Protein AF-A0A7Y4R7H1-F1 (afdb_monomer)

Foldseek 3Di:
DDDPPPPLDQDDVPPDFAWADAPQKIWTWGADPVVSDIDIDIAGNLLLLLLLVLQLVQCVPPQKDAPCSSPVPVDFRARPPPRDGGPVSNNVSSVVVCCVLVQWPADPPRMIGGPDSNCSNVSSVVSNVVGHHPPPPD

Mean predicted aligned error: 8.22 Å

Sequence (138 aa):
MAATSRSRRSPAKGEYPKFYRRGDQLVKVGWSKKEREEYVHKAPRRALDALAMTMAQRTHDRKRFSVDTVFDATHPLIDGHDGSEIPGYQAYVALAWFKQAGIVTHHARGEYSVTNGSHLADAVAASWQKLPEESVAR

pLDDT: mean 81.27, std 13.65, range [33.0, 94.06]

Nearest PDB structures (foldseek):
  1fnn-assembly2_B  TM=6.169E-01  e=1.063E-01  Pyrobaculum aerophilum
  7y83-assembly1_D  TM=6.406E-01  e=1.365E+00  Candidatus Scalindua brodae
  7y84-assembly1_C  TM=6.517E-01  e=1.949E+00  Candidatus Scalindua brodae
  4gw6-assembly1_A-2  TM=2.273E-01  e=1.015E+00  Human immunodeficiency virus type 1 (NEW YORK-5 ISOLATE)
  1bhl-assembly1_A-2  TM=2.401E-01  e=1.449E+00  Human immunodeficiency virus 1

Radius of gyration: 16.69 Å; Cα contacts (8 Å, |Δi|>4): 190; chains: 1; bounding box: 48×29×47 Å

Secondary structure (DSSP, 8-state):
--------PPPPTT--SEEEEETTEEEEEEEETTTTEEEEEEEEHH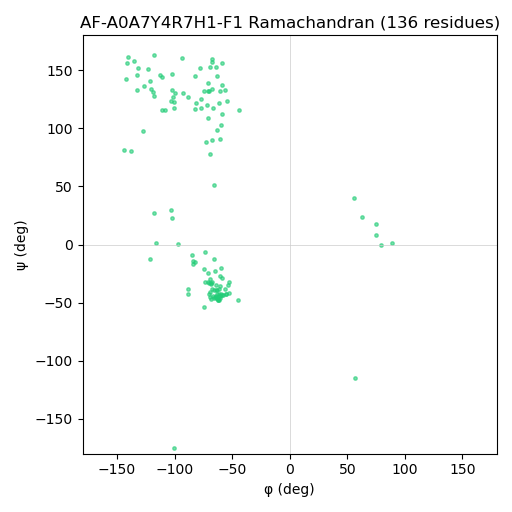HHHHHHHHHHHHHTT-S-EEHHHHS-TTSPPBPTTT-PBPPHHHHHHHHHHHHHTTSEEE-GGGEEEETTGGGHHHHHHHHHHTSPB-----

Solvent-accessible surface area (backbone atoms only — not comparable to full-atom values): 8189 Å² total; per-residue (Å²): 134,85,79,80,76,77,75,83,64,81,76,63,93,80,63,60,72,41,70,30,30,49,91,65,26,42,36,40,38,36,73,37,82,87,81,65,42,80,44,80,49,69,24,50,47,61,41,42,52,30,49,33,51,50,44,32,70,77,34,64,92,43,82,59,45,43,61,62,75,65,63,27,89,91,51,71,51,46,30,89,88,80,65,47,74,52,58,67,70,28,42,52,52,37,52,55,46,33,41,75,70,60,48,30,46,78,54,77,95,62,31,30,28,59,77,47,46,93,49,35,58,58,52,50,54,59,51,54,74,67,41,53,64,60,72,80,84,121

Structure (mmCIF, N/CA/C/O backbone):
data_AF-A0A7Y4R7H1-F1
#
_entry.id   AF-A0A7Y4R7H1-F1
#
loop_
_atom_site.grou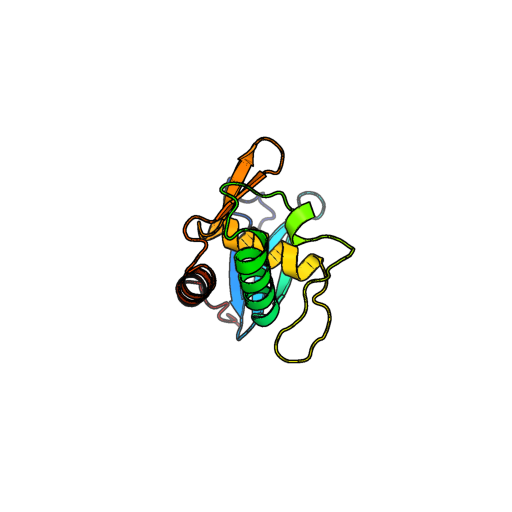p_PDB
_atom_site.id
_atom_site.type_symbol
_atom_site.label_atom_id
_atom_site.label_alt_id
_atom_site.label_comp_id
_atom_site.label_asym_id
_atom_site.label_entity_id
_atom_site.label_seq_id
_atom_site.pdbx_PDB_ins_code
_atom_site.Cartn_x
_atom_site.Cartn_y
_atom_site.Cartn_z
_atom_site.occupancy
_atom_site.B_iso_or_equiv
_atom_site.auth_seq_id
_atom_site.auth_comp_id
_atom_site.auth_asym_id
_atom_site.auth_atom_id
_atom_site.pdbx_PDB_model_num
ATOM 1 N N . MET A 1 1 ? -32.476 -6.013 28.183 1.00 37.25 1 MET A N 1
ATOM 2 C CA . MET A 1 1 ? -31.458 -6.320 27.154 1.00 37.25 1 MET A CA 1
ATOM 3 C C . MET A 1 1 ? -30.508 -5.136 27.076 1.00 37.25 1 MET A C 1
ATOM 5 O O . MET A 1 1 ? -30.949 -4.042 26.755 1.00 37.25 1 MET A O 1
ATOM 9 N N . ALA A 1 2 ? -29.263 -5.314 27.520 1.00 33.00 2 ALA A N 1
ATOM 10 C CA . ALA A 1 2 ? -28.303 -4.228 27.701 1.00 33.00 2 ALA A CA 1
ATOM 11 C C . ALA A 1 2 ? -27.717 -3.781 26.354 1.00 33.00 2 ALA A C 1
ATOM 13 O O . ALA A 1 2 ? -27.042 -4.555 25.680 1.00 33.00 2 ALA A O 1
ATOM 14 N N . ALA A 1 3 ? -27.963 -2.527 25.976 1.00 36.97 3 ALA A N 1
ATOM 15 C CA . ALA A 1 3 ? -27.266 -1.874 24.879 1.00 36.97 3 ALA A CA 1
ATOM 16 C C . ALA A 1 3 ? -25.820 -1.605 25.316 1.00 36.97 3 ALA A C 1
ATOM 18 O O . ALA A 1 3 ? -25.567 -0.770 26.183 1.00 36.97 3 ALA A O 1
ATOM 19 N N . THR A 1 4 ? -24.859 -2.332 24.749 1.00 40.62 4 THR A N 1
ATOM 20 C CA . THR A 1 4 ? -23.437 -2.076 24.989 1.00 40.62 4 THR A CA 1
ATOM 21 C C . THR A 1 4 ? -23.048 -0.792 24.258 1.00 40.62 4 THR A C 1
ATOM 23 O O . THR A 1 4 ? -22.627 -0.813 23.103 1.00 40.62 4 THR A O 1
ATOM 26 N N . SER A 1 5 ? -23.209 0.356 24.917 1.00 44.69 5 SER A N 1
ATOM 27 C CA . SER A 1 5 ? -22.654 1.619 24.442 1.00 44.69 5 SER A CA 1
ATOM 28 C C . SER A 1 5 ? -21.128 1.490 24.433 1.00 44.69 5 SER A C 1
ATOM 30 O O . SER A 1 5 ? -20.482 1.611 25.478 1.00 44.69 5 SER A O 1
ATOM 32 N N . ARG A 1 6 ? -20.534 1.202 23.267 1.00 53.84 6 ARG A N 1
ATOM 33 C CA . ARG A 1 6 ? -19.080 1.275 23.085 1.00 53.84 6 ARG A CA 1
ATOM 34 C C . ARG A 1 6 ? -18.662 2.712 23.374 1.00 53.84 6 ARG A C 1
ATOM 36 O O . ARG A 1 6 ? -18.903 3.622 22.587 1.00 53.84 6 ARG A O 1
ATOM 43 N N . SER A 1 7 ? -18.090 2.911 24.556 1.00 48.66 7 SER A N 1
ATOM 44 C CA . SER A 1 7 ? -17.461 4.152 24.989 1.00 48.66 7 SER A CA 1
ATOM 45 C C . SER A 1 7 ? -16.591 4.698 23.850 1.00 48.66 7 SER A C 1
ATOM 47 O O . SER A 1 7 ? -15.604 4.058 23.491 1.00 48.66 7 SER A O 1
ATOM 49 N N . ARG A 1 8 ? -16.940 5.877 23.308 1.00 58.72 8 ARG A N 1
ATOM 50 C CA . ARG A 1 8 ? -16.223 6.619 22.245 1.00 58.72 8 ARG A CA 1
ATOM 51 C C . ARG A 1 8 ? -14.842 7.122 22.709 1.00 58.72 8 ARG A C 1
ATOM 53 O O . ARG A 1 8 ? -14.543 8.317 22.620 1.00 58.72 8 ARG A O 1
ATOM 60 N N . ARG A 1 9 ? -14.005 6.251 23.276 1.00 63.78 9 ARG A N 1
ATOM 61 C CA . ARG A 1 9 ? -12.610 6.566 23.606 1.00 63.78 9 ARG A CA 1
ATOM 62 C C . ARG A 1 9 ? -11.824 6.677 22.308 1.00 63.78 9 ARG A C 1
ATOM 64 O O . ARG A 1 9 ? -12.028 5.890 21.390 1.00 63.78 9 ARG A O 1
ATOM 71 N N . SER A 1 10 ? -10.944 7.670 22.241 1.00 66.25 10 SER A N 1
ATOM 72 C CA . SER A 1 10 ? -9.972 7.759 21.158 1.00 66.25 10 SER A CA 1
ATOM 73 C C . SER A 1 10 ? -9.117 6.488 21.150 1.00 66.25 10 SER A C 1
ATOM 75 O O . SER A 1 10 ? -8.732 6.029 22.230 1.00 66.25 10 SER A O 1
ATOM 77 N N . PRO A 1 11 ? -8.830 5.916 19.974 1.00 69.44 11 PRO A N 1
ATOM 78 C CA . PRO A 1 11 ? -8.078 4.676 19.884 1.00 69.44 11 PRO A CA 1
ATOM 79 C C . PRO A 1 11 ? -6.627 4.853 20.322 1.00 69.44 11 PRO A C 1
ATOM 81 O O . PRO A 1 11 ? -6.096 5.971 20.338 1.00 69.44 11 PRO A O 1
ATOM 84 N N . ALA A 1 12 ? -5.982 3.743 20.679 1.00 74.06 12 ALA A N 1
ATOM 85 C CA . ALA A 1 12 ? -4.600 3.761 21.134 1.00 74.06 12 ALA A CA 1
ATOM 86 C C . ALA A 1 12 ? -3.649 4.230 20.016 1.00 74.06 12 ALA A C 1
ATOM 88 O O . ALA A 1 12 ? -3.911 4.085 18.816 1.00 74.06 12 ALA A O 1
ATOM 89 N N . LYS A 1 13 ? -2.509 4.815 20.402 1.00 72.81 13 LYS A N 1
ATOM 90 C CA . LYS A 1 13 ? -1.496 5.277 19.444 1.00 72.81 13 LYS A CA 1
ATOM 91 C C . LYS A 1 13 ? -0.973 4.080 18.637 1.00 72.81 13 LYS A C 1
ATOM 93 O O . LYS A 1 13 ? -0.441 3.142 19.216 1.00 72.81 13 LYS A O 1
ATOM 98 N N . GLY A 1 14 ? -1.107 4.142 17.311 1.00 74.81 14 GLY A N 1
ATOM 99 C CA . GLY A 1 14 ? -0.686 3.073 16.394 1.00 74.81 14 GLY A CA 1
ATOM 100 C C . GLY A 1 14 ? -1.746 2.004 16.114 1.00 74.81 14 GLY A C 1
ATOM 101 O O . GLY A 1 14 ? -1.474 1.084 15.354 1.00 74.81 14 GLY A O 1
ATOM 102 N N . GLU A 1 15 ? -2.953 2.128 16.673 1.00 81.06 15 GLU A N 1
ATOM 103 C CA . GLU A 1 15 ? -4.029 1.153 16.456 1.00 81.06 15 GLU A CA 1
ATOM 104 C C . GLU A 1 15 ? -4.618 1.204 15.032 1.00 81.06 15 GLU A C 1
ATOM 106 O O . GLU A 1 15 ? -5.151 0.211 14.543 1.00 81.06 15 GLU A O 1
ATOM 111 N N . TYR A 1 16 ? -4.510 2.351 14.355 1.00 83.50 16 TYR A N 1
ATOM 112 C CA . TYR A 1 16 ? -4.994 2.557 12.989 1.00 83.50 16 TYR A CA 1
ATOM 113 C C . TYR A 1 16 ? -3.869 3.025 12.059 1.00 83.50 16 TYR A C 1
ATOM 115 O O . TYR A 1 16 ? -2.986 3.769 12.500 1.00 83.50 16 TYR A O 1
ATOM 123 N N . PRO A 1 17 ? -3.948 2.704 10.753 1.00 88.00 17 PRO A N 1
ATOM 124 C CA . PRO A 1 17 ? -5.006 1.921 10.098 1.00 88.00 17 PRO A CA 1
ATOM 125 C C . PRO A 1 17 ? -4.883 0.404 10.331 1.00 88.00 17 PRO A C 1
ATOM 127 O O . PRO A 1 17 ? -3.786 -0.119 10.501 1.00 88.00 17 PRO A O 1
ATOM 130 N N . LYS A 1 18 ? -6.019 -0.301 10.304 1.00 90.06 18 LYS A N 1
ATOM 131 C CA . LYS A 1 18 ? -6.091 -1.770 10.325 1.00 90.06 18 LYS A CA 1
ATOM 132 C C . LYS A 1 18 ? -6.381 -2.280 8.919 1.00 90.06 18 LYS A C 1
ATOM 134 O O . LYS A 1 18 ? -7.094 -1.619 8.162 1.00 90.06 18 LYS A O 1
ATOM 139 N N . PHE A 1 19 ? -5.849 -3.448 8.579 1.00 92.38 19 PHE A N 1
ATOM 140 C CA . PHE A 1 19 ? -6.086 -4.087 7.289 1.00 92.38 19 PHE A C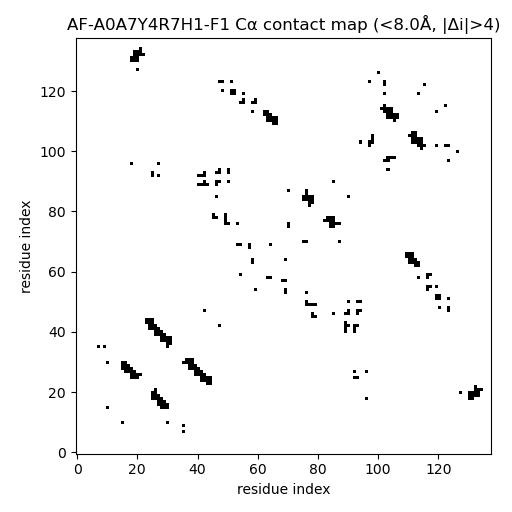A 1
ATOM 141 C C . PHE A 1 19 ? -6.579 -5.513 7.482 1.00 92.38 19 PHE A C 1
ATOM 143 O O . PHE A 1 19 ? -6.023 -6.257 8.287 1.00 92.38 19 PHE A O 1
ATOM 150 N N . TYR A 1 20 ? -7.593 -5.877 6.707 1.00 92.50 20 TYR A N 1
ATOM 151 C CA . TYR A 1 20 ? -8.208 -7.196 6.713 1.00 92.50 20 TYR A CA 1
ATOM 152 C C . TYR A 1 20 ? -8.427 -7.681 5.288 1.00 92.50 20 TYR A C 1
ATOM 154 O O . TYR A 1 20 ? -8.525 -6.885 4.348 1.00 92.50 20 TYR A O 1
ATOM 162 N N . ARG A 1 21 ? -8.546 -8.996 5.142 1.00 92.62 21 ARG A N 1
ATOM 163 C CA . ARG A 1 21 ? -9.002 -9.639 3.915 1.00 92.62 21 ARG A CA 1
ATOM 164 C C . ARG A 1 21 ? -10.473 -10.006 4.061 1.00 92.62 21 ARG A C 1
ATOM 166 O O . ARG A 1 21 ? -10.857 -10.629 5.042 1.00 92.62 21 ARG A O 1
ATOM 173 N N . ARG A 1 22 ? -11.303 -9.656 3.084 1.00 91.56 22 ARG A N 1
ATOM 174 C CA . ARG A 1 22 ? -12.705 -10.083 3.015 1.00 91.56 22 ARG A CA 1
ATOM 175 C C . ARG A 1 22 ? -12.965 -10.700 1.651 1.00 91.56 22 ARG A C 1
ATOM 177 O O . ARG A 1 22 ? -13.178 -9.978 0.678 1.00 91.56 22 ARG A O 1
ATOM 184 N N . GLY A 1 23 ? -12.914 -12.028 1.580 1.00 89.38 23 GLY A N 1
ATOM 185 C CA . GLY A 1 23 ? -12.901 -12.738 0.302 1.00 89.38 23 GLY A CA 1
ATOM 186 C C . GLY A 1 23 ? -11.726 -12.257 -0.550 1.00 89.38 23 GLY A C 1
ATOM 187 O O . GLY A 1 23 ? -10.572 -12.398 -0.141 1.00 89.38 23 GLY A O 1
ATOM 188 N N . ASP A 1 24 ? -12.043 -11.625 -1.681 1.00 90.12 24 ASP A N 1
ATOM 189 C CA . ASP A 1 24 ? -11.073 -11.075 -2.634 1.00 90.12 24 ASP A CA 1
ATOM 190 C C . ASP A 1 24 ? -10.898 -9.545 -2.528 1.00 90.12 24 ASP A C 1
ATOM 192 O O . ASP A 1 24 ? -10.508 -8.860 -3.472 1.00 90.12 24 ASP A O 1
ATOM 196 N N . GLN A 1 25 ? -11.233 -8.964 -1.372 1.00 92.38 25 GLN A N 1
ATOM 197 C CA . GLN A 1 25 ? -11.112 -7.527 -1.119 1.00 92.38 25 GLN A CA 1
ATOM 198 C C . GLN A 1 25 ? -10.193 -7.234 0.064 1.00 92.38 25 GLN A C 1
ATOM 200 O O . GLN A 1 25 ? -10.311 -7.827 1.137 1.00 92.38 25 GLN A O 1
ATOM 205 N N . LEU A 1 26 ? -9.297 -6.271 -0.130 1.00 94.06 26 LEU A N 1
ATOM 206 C CA . LEU A 1 26 ? -8.552 -5.606 0.923 1.00 94.06 26 LEU A CA 1
ATOM 207 C C . LEU A 1 26 ? -9.469 -4.590 1.598 1.00 94.06 26 LEU A C 1
ATOM 209 O O . LEU A 1 26 ? -10.003 -3.693 0.942 1.00 94.06 26 LEU A O 1
ATOM 213 N N . VAL A 1 27 ? -9.611 -4.697 2.911 1.00 93.12 27 VAL A N 1
ATOM 214 C CA . VAL A 1 27 ? -10.393 -3.775 3.730 1.00 93.12 27 VAL A CA 1
ATOM 215 C C . VAL A 1 27 ? -9.433 -2.984 4.603 1.00 93.12 27 VAL A C 1
ATOM 217 O O . VAL A 1 27 ? -8.760 -3.550 5.459 1.00 93.12 27 VAL A O 1
ATOM 220 N N . LYS A 1 28 ? -9.365 -1.670 4.394 1.00 93.44 28 LYS A N 1
ATOM 221 C CA . LYS A 1 28 ? -8.636 -0.732 5.247 1.00 93.44 28 LYS A CA 1
ATOM 222 C C . LYS A 1 28 ? -9.621 -0.039 6.172 1.00 93.44 28 LYS A C 1
ATOM 224 O O . LYS A 1 28 ? -10.468 0.719 5.703 1.00 93.44 28 LYS A O 1
ATOM 229 N N . VAL A 1 29 ? -9.460 -0.241 7.471 1.00 91.94 29 VAL A N 1
ATOM 230 C CA . VAL A 1 29 ? -10.215 0.468 8.503 1.00 91.94 29 VAL A CA 1
ATOM 231 C C . VAL A 1 29 ? -9.337 1.585 9.055 1.00 91.94 29 VAL A C 1
ATOM 233 O O . VAL A 1 29 ? -8.211 1.349 9.497 1.00 91.94 29 VAL A O 1
ATOM 236 N N . GLY A 1 30 ? -9.819 2.819 8.986 1.00 88.69 30 GLY A N 1
ATOM 237 C CA . GLY A 1 30 ? -9.175 4.000 9.550 1.00 88.69 30 GLY A CA 1
ATOM 238 C C . GLY A 1 30 ? -10.040 4.642 10.629 1.00 88.69 30 GLY A C 1
ATOM 239 O O . GLY A 1 30 ? -11.235 4.391 10.704 1.00 88.69 30 GLY A O 1
ATOM 240 N N . TRP A 1 31 ? -9.446 5.504 11.452 1.00 88.38 31 TRP A N 1
ATOM 241 C CA . TRP A 1 31 ? -10.178 6.262 12.468 1.00 88.38 31 TRP A CA 1
ATOM 242 C C . TRP A 1 31 ? -10.402 7.709 12.030 1.00 88.38 31 TRP A C 1
ATOM 244 O O . TRP A 1 31 ? -9.440 8.436 11.755 1.00 88.38 31 TRP A O 1
ATOM 254 N N . SER A 1 32 ? -11.660 8.146 11.986 1.00 84.00 32 SER A N 1
ATOM 25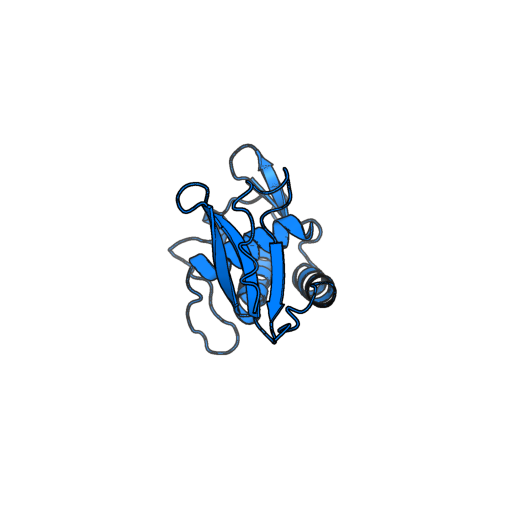5 C CA . SER A 1 32 ? -12.015 9.541 11.735 1.00 84.00 32 SER A CA 1
ATOM 256 C C . SER A 1 32 ? -11.907 10.338 13.030 1.00 84.00 32 SER A C 1
ATOM 258 O O . SER A 1 32 ? -12.649 10.111 13.980 1.00 84.00 32 SER A O 1
ATOM 260 N N . LYS A 1 33 ? -11.000 11.321 13.076 1.00 81.31 33 LYS A N 1
ATOM 261 C CA . LYS A 1 33 ? -10.891 12.227 14.234 1.00 81.31 33 LYS A CA 1
ATOM 262 C C . LYS A 1 33 ? -12.113 13.139 14.381 1.00 81.31 33 LYS A C 1
ATOM 264 O O . LYS A 1 33 ? -12.456 13.486 15.505 1.00 81.31 33 LYS A O 1
ATOM 269 N N . LYS A 1 34 ? -12.733 13.525 13.258 1.00 81.19 34 LYS A N 1
ATOM 270 C CA . LYS A 1 34 ? -13.881 14.442 13.214 1.00 81.19 34 LYS A CA 1
ATOM 271 C C . LYS A 1 34 ? -15.157 13.747 13.686 1.00 81.19 34 LYS A C 1
ATOM 273 O O . LYS A 1 34 ? -15.785 14.209 14.628 1.00 81.19 34 LYS A O 1
ATOM 278 N N . GLU A 1 35 ? -15.468 12.606 13.076 1.00 83.62 35 GLU A N 1
ATOM 279 C CA . GLU A 1 35 ? -16.689 11.845 13.376 1.00 83.62 35 GLU A CA 1
ATOM 280 C C . GLU A 1 35 ? -16.514 10.929 14.602 1.00 83.62 35 GLU A C 1
ATOM 282 O O . GLU A 1 35 ? -17.493 10.479 15.183 1.00 83.62 35 GLU A O 1
ATOM 287 N N . ARG A 1 36 ? -15.266 10.697 15.051 1.00 82.19 36 ARG A N 1
ATOM 288 C CA . ARG A 1 36 ? -14.900 9.780 16.152 1.00 82.19 36 ARG A CA 1
ATOM 289 C C . ARG A 1 36 ? -15.413 8.356 15.924 1.00 82.19 36 ARG A C 1
ATOM 291 O O . ARG A 1 36 ? -15.862 7.700 16.863 1.00 82.19 36 ARG A O 1
ATOM 298 N N . GLU A 1 37 ? -15.323 7.906 14.679 1.00 84.88 37 GLU A N 1
ATOM 299 C CA . GLU A 1 37 ? -15.806 6.606 14.218 1.00 84.88 37 GLU A CA 1
ATOM 300 C C . GLU A 1 37 ? -14.828 5.974 13.218 1.00 84.88 37 GLU A C 1
ATOM 302 O O . GLU A 1 37 ? -13.965 6.647 12.638 1.00 84.88 37 GLU A O 1
ATOM 307 N N . GLU A 1 38 ? -14.951 4.661 13.038 1.00 88.56 38 GLU A N 1
ATOM 308 C CA . GLU A 1 38 ? -14.194 3.900 12.048 1.00 88.56 38 GLU A CA 1
ATOM 309 C C . GLU A 1 38 ? -14.744 4.161 10.640 1.00 88.56 38 GLU A C 1
ATOM 311 O O . GLU A 1 38 ? -15.946 4.072 10.403 1.00 88.56 38 GLU A O 1
ATOM 316 N N . TYR A 1 39 ? -13.860 4.453 9.686 1.00 88.50 39 TYR A N 1
ATOM 317 C CA . TYR A 1 39 ? -14.196 4.528 8.267 1.00 88.50 39 TYR A CA 1
ATOM 318 C C . TYR A 1 39 ? -13.512 3.396 7.509 1.00 88.50 39 TYR A C 1
ATOM 320 O O . TYR A 1 39 ? -12.390 3.000 7.828 1.00 88.50 39 TYR A O 1
ATOM 328 N N . VAL A 1 40 ? -14.187 2.886 6.482 1.00 89.81 40 VAL A N 1
ATOM 329 C CA . VAL A 1 40 ? -13.730 1.721 5.726 1.00 89.81 40 VAL A CA 1
ATOM 330 C C . VAL A 1 40 ? -13.478 2.103 4.277 1.00 89.81 40 VAL A C 1
ATOM 332 O O . VAL A 1 40 ? -14.366 2.611 3.597 1.00 89.81 40 VAL A O 1
ATOM 335 N N . HIS A 1 41 ? -12.286 1.784 3.781 1.00 92.50 41 HIS A N 1
ATOM 336 C CA . HIS A 1 41 ? -12.006 1.742 2.352 1.00 92.50 41 HIS A CA 1
ATOM 337 C C . HIS A 1 41 ? -11.781 0.311 1.898 1.00 92.50 41 HIS A C 1
ATOM 339 O O . HIS A 1 41 ? -11.182 -0.494 2.609 1.00 92.50 41 HIS A O 1
A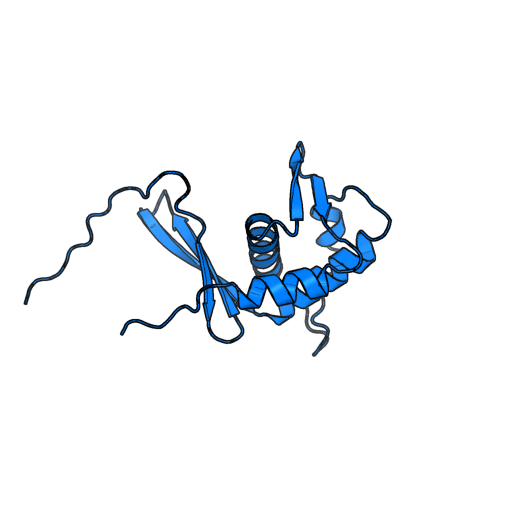TOM 345 N N . LYS A 1 42 ? -12.234 0.012 0.684 1.00 92.69 42 LYS A N 1
ATOM 346 C CA . LYS A 1 42 ? -12.088 -1.304 0.075 1.00 92.69 42 LYS A CA 1
ATOM 347 C C . LYS A 1 42 ? -11.324 -1.186 -1.231 1.00 92.69 42 LYS A C 1
ATOM 349 O O . LYS A 1 42 ? -11.552 -0.247 -1.993 1.00 92.69 42 LYS A O 1
ATOM 354 N N . ALA A 1 43 ? -10.451 -2.148 -1.483 1.00 93.06 43 ALA A N 1
ATOM 355 C CA . ALA A 1 43 ? -9.794 -2.328 -2.766 1.00 93.06 43 ALA A CA 1
ATOM 356 C C . ALA A 1 43 ? -9.887 -3.806 -3.165 1.00 93.06 43 ALA A C 1
ATOM 358 O O . ALA A 1 43 ? -9.640 -4.668 -2.324 1.00 93.06 43 ALA A O 1
ATOM 359 N N . PRO A 1 44 ? -10.271 -4.132 -4.405 1.00 92.75 44 PRO A N 1
ATOM 360 C CA . PRO A 1 44 ? -10.271 -5.513 -4.867 1.00 92.75 44 PRO A CA 1
ATOM 361 C C . PRO A 1 44 ? -8.833 -6.021 -5.010 1.00 92.75 44 PRO A C 1
ATOM 363 O O . PRO A 1 44 ? -7.924 -5.236 -5.278 1.00 92.75 44 PRO A O 1
ATOM 366 N N . ARG A 1 45 ? -8.622 -7.330 -4.875 1.00 90.94 45 ARG A N 1
ATOM 367 C CA . ARG A 1 45 ? -7.307 -7.969 -5.000 1.00 90.94 45 ARG A CA 1
ATOM 368 C C . ARG A 1 45 ? -6.604 -7.613 -6.310 1.00 90.94 45 ARG A C 1
ATOM 370 O O . ARG A 1 45 ? -5.441 -7.229 -6.284 1.00 90.94 45 ARG A O 1
ATOM 377 N N . ARG A 1 46 ? -7.348 -7.591 -7.416 1.00 90.19 46 ARG A N 1
ATOM 378 C CA . ARG A 1 46 ? -6.863 -7.139 -8.732 1.00 90.19 46 ARG A CA 1
ATOM 379 C C . ARG A 1 46 ? -6.214 -5.749 -8.723 1.00 90.19 46 ARG A C 1
ATOM 381 O O . ARG A 1 46 ? -5.250 -5.531 -9.440 1.00 90.19 46 ARG A O 1
ATOM 388 N N . ALA A 1 47 ? -6.668 -4.825 -7.868 1.00 90.00 47 ALA A N 1
ATOM 389 C CA . ALA A 1 47 ? -6.043 -3.507 -7.733 1.00 90.00 47 ALA A CA 1
ATOM 390 C C . ALA A 1 47 ? -4.657 -3.592 -7.071 1.00 90.00 47 ALA A C 1
ATOM 392 O O . ALA A 1 47 ? -3.768 -2.811 -7.403 1.00 90.00 47 ALA A O 1
ATOM 393 N N . LEU A 1 48 ? -4.461 -4.537 -6.142 1.00 91.81 48 LEU A N 1
ATOM 394 C CA . LEU A 1 48 ? -3.158 -4.797 -5.527 1.00 91.81 48 LEU A CA 1
ATOM 395 C C . LEU A 1 48 ? -2.213 -5.402 -6.564 1.00 91.81 48 LEU A C 1
ATOM 397 O O . LEU A 1 48 ? -1.075 -4.959 -6.672 1.00 91.81 48 LEU A O 1
ATOM 401 N N . ASP A 1 49 ? -2.689 -6.378 -7.335 1.00 89.94 49 ASP A N 1
ATOM 402 C CA . ASP A 1 49 ? -1.876 -7.046 -8.352 1.00 89.94 49 ASP A CA 1
ATOM 403 C C . ASP A 1 49 ? -1.505 -6.078 -9.492 1.00 89.94 49 ASP A C 1
ATOM 405 O O . ASP A 1 49 ? -0.331 -5.968 -9.840 1.00 89.94 49 ASP A O 1
ATOM 409 N N . ALA A 1 50 ? -2.456 -5.274 -9.982 1.00 89.69 50 ALA A N 1
ATOM 410 C CA . ALA A 1 50 ? -2.206 -4.222 -10.972 1.00 89.69 50 ALA A CA 1
ATOM 411 C C . ALA A 1 50 ? -1.180 -3.190 -10.478 1.00 89.69 50 ALA A C 1
ATOM 413 O O . ALA A 1 50 ? -0.261 -2.816 -11.213 1.00 89.69 50 ALA A O 1
ATOM 414 N N . LEU A 1 51 ? -1.291 -2.754 -9.217 1.00 89.94 51 LEU A N 1
ATOM 415 C CA . LEU A 1 51 ? -0.315 -1.849 -8.613 1.00 89.94 51 LEU A CA 1
ATOM 416 C C . LEU A 1 51 ? 1.062 -2.514 -8.501 1.00 89.94 51 LEU A C 1
ATOM 418 O O . LEU A 1 51 ? 2.061 -1.893 -8.851 1.00 89.94 51 LEU A O 1
ATOM 422 N N . ALA A 1 52 ? 1.127 -3.770 -8.054 1.00 89.69 52 ALA A N 1
ATOM 423 C CA . ALA A 1 52 ? 2.374 -4.518 -7.931 1.00 89.69 52 ALA A CA 1
ATOM 424 C C . ALA A 1 52 ? 3.078 -4.675 -9.286 1.00 89.69 52 ALA A C 1
ATOM 426 O O . ALA A 1 52 ? 4.270 -4.395 -9.391 1.00 89.69 52 ALA A O 1
ATOM 427 N N . MET A 1 53 ? 2.341 -5.047 -10.334 1.00 87.19 53 MET A N 1
ATOM 428 C CA . MET A 1 53 ? 2.868 -5.147 -11.697 1.00 87.19 53 MET A CA 1
ATOM 429 C C . MET A 1 53 ? 3.359 -3.793 -12.213 1.00 87.19 53 MET A C 1
ATOM 431 O O . MET A 1 53 ? 4.482 -3.691 -12.704 1.00 87.19 53 MET A O 1
ATOM 435 N N . THR A 1 54 ? 2.556 -2.739 -12.044 1.00 87.44 54 THR A N 1
ATOM 436 C CA . THR A 1 54 ? 2.911 -1.378 -12.477 1.00 87.44 54 THR A CA 1
ATOM 437 C C . THR A 1 54 ? 4.173 -0.887 -11.772 1.00 87.44 54 THR A C 1
ATOM 439 O O . THR A 1 54 ? 5.077 -0.341 -12.402 1.00 87.44 54 THR A O 1
ATOM 442 N N . MET A 1 55 ? 4.274 -1.110 -10.461 1.00 86.19 55 MET A N 1
ATOM 443 C CA . MET A 1 55 ? 5.462 -0.771 -9.686 1.00 86.19 55 MET A CA 1
ATOM 444 C C . MET A 1 55 ? 6.670 -1.590 -10.137 1.00 86.19 55 MET A C 1
ATOM 446 O O . MET A 1 55 ? 7.726 -1.006 -10.358 1.00 86.19 55 MET A O 1
ATOM 450 N N . ALA A 1 56 ? 6.536 -2.903 -10.334 1.00 84.62 56 ALA A N 1
ATOM 451 C CA . ALA A 1 56 ? 7.631 -3.740 -10.820 1.00 84.62 56 ALA A CA 1
ATOM 452 C C . ALA A 1 56 ? 8.164 -3.245 -12.177 1.00 84.62 56 ALA A C 1
ATOM 454 O O . ALA A 1 56 ? 9.372 -3.112 -12.339 1.00 84.62 56 ALA A O 1
ATOM 455 N N . GLN A 1 57 ? 7.281 -2.872 -13.109 1.00 83.19 57 GLN A N 1
ATOM 456 C CA . GLN A 1 57 ? 7.661 -2.347 -14.425 1.00 83.19 57 GLN A CA 1
ATOM 457 C C . GLN A 1 57 ? 8.311 -0.959 -14.352 1.00 83.19 57 GLN A C 1
ATOM 459 O O . GLN A 1 57 ? 9.348 -0.725 -14.966 1.00 83.19 57 GLN A O 1
ATOM 464 N N . ARG A 1 58 ? 7.724 -0.021 -13.597 1.00 81.75 58 ARG A N 1
ATOM 465 C CA . ARG A 1 58 ? 8.178 1.385 -13.567 1.00 81.75 58 ARG A CA 1
ATOM 466 C C . ARG A 1 58 ? 9.337 1.646 -12.606 1.00 81.75 58 ARG A C 1
ATOM 468 O O . ARG A 1 58 ? 9.976 2.695 -12.687 1.00 81.75 58 ARG A O 1
ATOM 475 N N . THR A 1 59 ? 9.592 0.729 -11.673 1.00 77.38 59 THR A N 1
ATOM 476 C CA . THR A 1 59 ? 10.605 0.898 -10.617 1.00 77.38 59 THR A CA 1
ATOM 477 C C . THR A 1 59 ? 11.750 -0.109 -10.696 1.00 77.38 59 THR A C 1
ATOM 479 O O . THR A 1 59 ? 12.665 -0.005 -9.886 1.00 77.38 59 THR A O 1
ATOM 482 N N . HIS A 1 60 ? 11.754 -1.010 -11.690 1.00 69.31 60 HIS A N 1
ATOM 483 C CA . HIS A 1 60 ? 12.774 -2.054 -11.875 1.00 69.31 60 HIS A CA 1
ATOM 484 C C . HIS A 1 60 ? 14.217 -1.541 -11.711 1.00 69.31 60 HIS A C 1
ATOM 486 O O . HIS A 1 60 ? 14.988 -2.104 -10.939 1.00 69.31 60 HIS A O 1
ATOM 492 N N . ASP A 1 61 ? 14.555 -0.418 -12.354 1.00 67.56 61 ASP A N 1
ATOM 493 C CA . ASP A 1 61 ? 15.911 0.156 -12.316 1.00 67.56 61 ASP A CA 1
ATOM 494 C C . ASP A 1 61 ? 16.084 1.270 -11.272 1.00 67.56 61 ASP A C 1
ATOM 496 O O . ASP A 1 61 ? 17.160 1.858 -11.129 1.00 67.56 61 ASP A O 1
ATOM 500 N N . ARG A 1 62 ? 15.026 1.602 -10.522 1.00 68.62 62 ARG A N 1
ATOM 501 C CA . ARG A 1 62 ? 15.019 2.738 -9.597 1.00 68.62 62 ARG A CA 1
ATOM 502 C C . ARG A 1 62 ? 15.036 2.268 -8.150 1.00 68.62 62 ARG A C 1
ATOM 504 O O . ARG A 1 62 ? 14.053 1.754 -7.629 1.00 68.62 62 ARG A O 1
ATOM 511 N N . LYS A 1 63 ? 16.118 2.592 -7.433 1.00 73.62 63 LYS A N 1
ATOM 512 C CA . LYS A 1 63 ? 16.189 2.408 -5.968 1.00 73.62 63 LYS A CA 1
ATOM 513 C C . LYS A 1 63 ? 15.119 3.208 -5.211 1.00 73.62 63 LYS A C 1
ATOM 515 O O . LYS A 1 63 ? 14.748 2.819 -4.105 1.00 73.62 63 LYS A O 1
ATOM 520 N N . ARG A 1 64 ? 14.656 4.332 -5.772 1.00 82.56 64 ARG A N 1
ATOM 521 C CA . ARG A 1 64 ? 13.615 5.200 -5.202 1.00 82.56 64 ARG A CA 1
ATOM 522 C C . ARG A 1 64 ? 12.696 5.743 -6.293 1.00 82.56 64 ARG A C 1
ATOM 524 O O . ARG A 1 64 ? 13.165 6.078 -7.378 1.00 82.56 64 ARG A O 1
ATOM 531 N N . PHE A 1 65 ? 11.409 5.853 -5.997 1.00 85.19 65 PHE A N 1
ATOM 532 C CA . PHE A 1 65 ? 10.382 6.386 -6.894 1.00 85.19 65 PHE A CA 1
ATOM 533 C C . PHE A 1 65 ? 9.371 7.237 -6.115 1.00 85.19 65 PHE A C 1
ATOM 535 O O . PHE A 1 65 ? 9.202 7.057 -4.912 1.00 85.19 65 PHE A O 1
ATOM 542 N N . SER A 1 66 ? 8.695 8.166 -6.788 1.00 85.12 66 SER A N 1
ATOM 543 C CA . SER A 1 66 ? 7.593 8.939 -6.202 1.00 85.12 66 SER A CA 1
ATOM 544 C C . SER A 1 66 ? 6.241 8.291 -6.503 1.00 85.12 66 SER A C 1
ATOM 546 O O . SER A 1 66 ? 6.106 7.522 -7.457 1.00 85.12 66 SER A O 1
ATOM 548 N N . VAL A 1 67 ? 5.218 8.644 -5.721 1.00 82.44 67 VAL A N 1
ATOM 549 C CA . VAL A 1 67 ? 3.814 8.275 -5.995 1.00 82.44 67 VAL A CA 1
ATOM 550 C C . VAL A 1 67 ? 3.409 8.739 -7.388 1.00 82.44 67 VAL A C 1
ATOM 552 O O . VAL A 1 67 ? 2.853 7.941 -8.128 1.00 82.44 67 VAL A O 1
ATOM 555 N N . ASP A 1 68 ? 3.782 9.952 -7.795 1.00 82.62 68 ASP A N 1
ATOM 556 C CA . ASP A 1 68 ? 3.498 10.486 -9.133 1.00 82.62 68 ASP A CA 1
ATOM 557 C C . ASP A 1 68 ? 4.085 9.636 -10.268 1.00 82.62 68 ASP A C 1
ATOM 559 O O . ASP A 1 68 ? 3.504 9.565 -11.340 1.00 82.62 68 ASP A O 1
ATOM 563 N N . THR A 1 69 ? 5.197 8.928 -10.037 1.00 80.12 69 THR A N 1
ATOM 564 C CA . THR A 1 69 ? 5.755 8.005 -11.047 1.00 80.12 69 THR A CA 1
ATOM 565 C C . THR A 1 69 ? 4.843 6.786 -11.263 1.00 80.12 69 THR A C 1
ATOM 567 O O . THR A 1 69 ? 4.757 6.229 -12.360 1.00 80.12 69 THR A O 1
ATOM 570 N N . VAL A 1 70 ? 4.163 6.344 -10.202 1.00 79.31 70 VAL A N 1
ATOM 571 C CA . VAL A 1 70 ? 3.281 5.166 -10.216 1.00 79.31 70 VAL A CA 1
ATOM 572 C C . VAL A 1 70 ? 1.852 5.542 -10.614 1.00 79.31 70 VAL A C 1
ATOM 574 O O . VAL A 1 70 ? 1.220 4.805 -11.362 1.00 79.31 70 VAL A O 1
ATOM 577 N N . PHE A 1 71 ? 1.371 6.698 -10.156 1.00 80.12 71 PHE A N 1
ATOM 578 C CA . PHE A 1 71 ? 0.029 7.244 -10.388 1.00 80.12 71 PHE A CA 1
ATOM 579 C C . PHE A 1 71 ? 0.012 8.351 -11.439 1.00 80.12 71 PHE A C 1
ATOM 581 O O . PHE A 1 71 ? -0.798 9.272 -11.359 1.00 80.12 71 PHE A O 1
ATOM 588 N N . ASP A 1 72 ? 0.928 8.277 -12.398 1.00 78.62 72 ASP A N 1
ATOM 589 C CA . ASP A 1 72 ? 0.990 9.225 -13.501 1.00 78.62 72 ASP A CA 1
ATOM 590 C C . ASP A 1 72 ? -0.367 9.275 -14.221 1.00 78.62 72 ASP A C 1
ATOM 592 O O . ASP A 1 72 ? -0.865 8.251 -14.693 1.00 78.62 72 ASP A O 1
ATOM 596 N N . ALA A 1 73 ? -0.956 10.471 -14.312 1.00 65.12 73 ALA A N 1
ATOM 597 C CA . ALA A 1 73 ? -2.246 10.703 -14.959 1.00 65.12 73 ALA A CA 1
ATOM 598 C C . ALA A 1 73 ? -2.256 10.296 -16.444 1.00 65.12 73 ALA A C 1
ATOM 600 O O . ALA A 1 73 ? -3.319 10.061 -17.011 1.00 65.12 73 ALA A O 1
ATOM 601 N N . THR A 1 74 ? -1.084 10.198 -17.076 1.00 69.12 74 THR A N 1
ATOM 602 C CA . THR A 1 74 ? -0.941 9.744 -18.467 1.00 69.12 74 THR A CA 1
ATOM 603 C C . THR A 1 74 ? -0.946 8.223 -18.614 1.00 69.12 74 THR A C 1
ATOM 605 O O . THR A 1 74 ? -1.133 7.719 -19.719 1.00 69.12 74 THR A O 1
ATOM 608 N N . HIS A 1 75 ? -0.765 7.482 -17.519 1.00 72.75 75 HIS A N 1
ATOM 609 C CA . HIS A 1 75 ? -0.708 6.025 -17.523 1.0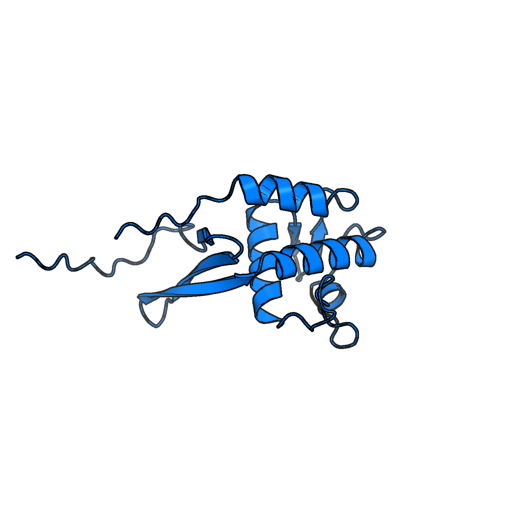0 72.75 75 HIS A CA 1
ATOM 610 C C . HIS A 1 75 ? -1.508 5.463 -16.336 1.00 72.75 75 HIS A C 1
ATOM 612 O O . HIS A 1 75 ? -0.903 5.106 -15.311 1.00 72.75 75 HIS A O 1
ATOM 618 N N . PRO A 1 76 ? -2.846 5.374 -16.462 1.00 80.50 76 PRO A N 1
ATOM 619 C CA . PRO A 1 76 ? -3.709 4.857 -15.407 1.00 80.50 76 PRO A CA 1
ATOM 620 C C . PRO A 1 76 ? -3.341 3.421 -15.023 1.00 80.50 76 PRO A C 1
ATOM 622 O O . PRO A 1 76 ? -2.756 2.669 -15.808 1.00 80.50 76 PRO A O 1
ATOM 625 N N . LEU A 1 77 ? -3.690 3.024 -13.797 1.00 83.69 77 LEU A N 1
ATOM 626 C CA . LEU A 1 77 ? -3.571 1.625 -13.401 1.00 83.69 77 LEU A CA 1
ATOM 627 C C . LEU A 1 77 ? -4.646 0.823 -14.120 1.00 83.69 77 LEU A C 1
ATOM 629 O O . LEU A 1 77 ? -5.833 1.064 -13.921 1.00 83.69 77 LEU A O 1
ATOM 633 N N . ILE A 1 78 ? -4.218 -0.148 -14.912 1.00 85.19 78 ILE A N 1
ATOM 634 C CA . ILE A 1 78 ? -5.113 -1.011 -15.672 1.00 85.19 78 ILE A CA 1
ATOM 635 C C . ILE A 1 78 ? -5.234 -2.365 -14.978 1.00 85.19 78 ILE A C 1
ATOM 637 O O . ILE A 1 78 ? -4.237 -2.966 -14.574 1.00 85.19 78 ILE A O 1
ATOM 641 N N . ASP A 1 79 ? -6.467 -2.841 -14.837 1.00 82.75 79 ASP A N 1
ATOM 642 C CA . ASP A 1 79 ? -6.765 -4.208 -14.437 1.00 82.75 79 ASP A CA 1
ATOM 643 C C . ASP A 1 79 ? -6.305 -5.166 -15.544 1.00 82.75 79 ASP A C 1
ATOM 645 O O . ASP A 1 79 ? -6.812 -5.124 -16.664 1.00 82.75 79 ASP A O 1
ATOM 649 N N . GLY A 1 80 ? -5.356 -6.049 -15.234 1.00 73.50 80 GLY A N 1
ATOM 650 C CA . GLY A 1 80 ? -4.820 -7.012 -16.198 1.00 73.50 80 GLY A CA 1
ATOM 651 C C . GLY A 1 80 ? -5.826 -8.067 -16.676 1.00 73.50 80 GLY A C 1
ATOM 652 O O . GLY A 1 80 ? -5.530 -8.767 -17.639 1.00 73.50 80 GLY A O 1
ATOM 653 N N . HIS A 1 81 ? -6.989 -8.202 -16.027 1.00 75.31 81 HIS A N 1
ATOM 654 C CA . HIS A 1 81 ? -8.001 -9.191 -16.405 1.00 75.31 81 HIS A CA 1
ATOM 655 C C . HIS A 1 81 ? -8.988 -8.679 -17.465 1.00 75.31 81 HIS A C 1
ATOM 657 O O . HIS A 1 81 ? -9.353 -9.412 -18.377 1.00 75.31 81 HIS A O 1
ATOM 663 N N . ASP A 1 82 ? -9.454 -7.439 -17.322 1.00 81.31 82 ASP A N 1
ATOM 664 C CA . ASP A 1 82 ? -10.533 -6.865 -18.145 1.00 81.31 82 ASP A CA 1
ATOM 665 C C . ASP A 1 82 ? -10.096 -5.603 -18.910 1.00 81.31 82 ASP A C 1
ATOM 667 O O . ASP A 1 82 ? -10.779 -5.155 -19.823 1.00 81.31 82 ASP A O 1
ATOM 671 N N . GLY A 1 83 ? -8.937 -5.026 -18.580 1.00 80.81 83 GLY A N 1
ATOM 672 C CA . GLY A 1 83 ? -8.466 -3.777 -19.182 1.00 80.81 83 GLY A CA 1
ATOM 673 C C . GLY A 1 83 ? -9.125 -2.521 -18.602 1.00 80.81 83 GLY A C 1
ATOM 674 O O . GLY A 1 83 ? -8.781 -1.412 -19.006 1.00 80.81 83 GLY A O 1
ATOM 675 N N . SER A 1 84 ? -10.038 -2.671 -17.639 1.00 85.06 84 SER A N 1
ATOM 676 C CA . SER A 1 84 ? -10.648 -1.555 -16.914 1.00 85.06 84 SER A CA 1
ATOM 677 C C . SER A 1 84 ? -9.631 -0.749 -16.104 1.00 85.06 84 SER A C 1
ATOM 679 O O . SER A 1 84 ? -8.720 -1.296 -15.484 1.00 85.06 84 SER A O 1
ATOM 681 N N . GLU A 1 85 ? -9.843 0.562 -16.027 1.00 87.25 85 GLU A N 1
ATOM 682 C CA . GLU A 1 85 ? -9.078 1.440 -15.144 1.00 87.25 85 GLU A CA 1
ATOM 683 C C . GLU A 1 85 ? -9.428 1.191 -13.665 1.00 87.25 85 GLU A C 1
ATOM 685 O O . GLU A 1 85 ? -10.595 1.154 -13.265 1.00 87.25 85 GLU A O 1
ATOM 690 N N . ILE A 1 86 ? -8.398 1.051 -12.830 1.00 86.56 86 ILE A N 1
ATOM 691 C CA . ILE A 1 86 ? -8.518 0.953 -11.379 1.00 86.56 86 ILE A CA 1
ATOM 692 C C . ILE A 1 86 ? -8.670 2.364 -10.794 1.00 86.56 86 ILE A C 1
ATOM 694 O O . ILE A 1 86 ? -7.755 3.181 -10.917 1.00 86.56 86 ILE A O 1
ATOM 698 N N . PRO A 1 87 ? -9.761 2.653 -10.061 1.00 89.12 87 PRO A N 1
ATOM 699 C CA . PRO A 1 87 ? -9.931 3.938 -9.399 1.00 89.12 87 PRO A CA 1
ATOM 700 C C . PRO A 1 87 ? -8.764 4.265 -8.460 1.00 89.12 87 PRO A C 1
ATOM 702 O O . PRO A 1 87 ? -8.408 3.460 -7.593 1.00 89.12 87 PRO A O 1
ATOM 705 N N . GLY A 1 88 ? -8.228 5.487 -8.548 1.00 85.25 88 GLY A N 1
ATOM 706 C CA . GLY A 1 88 ? -7.039 5.895 -7.787 1.00 85.25 88 GLY A CA 1
ATOM 707 C C . GLY A 1 88 ? -7.147 5.668 -6.274 1.00 85.25 88 GLY A C 1
ATOM 708 O O . GLY A 1 88 ? -6.182 5.250 -5.634 1.00 85.25 88 GLY A O 1
ATOM 709 N N . TYR A 1 89 ? -8.337 5.834 -5.683 1.00 87.62 89 TYR A N 1
ATOM 710 C CA . TYR A 1 89 ? -8.536 5.568 -4.253 1.00 87.62 89 TYR A CA 1
ATOM 711 C C . TYR A 1 89 ? -8.241 4.106 -3.871 1.00 87.62 89 TYR A C 1
ATOM 713 O O . TYR A 1 89 ? -7.704 3.860 -2.791 1.00 87.62 89 TYR A O 1
ATOM 721 N N . GLN A 1 90 ? -8.558 3.133 -4.737 1.00 91.06 90 GLN A N 1
ATOM 722 C CA . GLN A 1 90 ? -8.292 1.711 -4.482 1.00 91.06 90 GLN A CA 1
ATOM 723 C C . GLN A 1 90 ? -6.793 1.444 -4.485 1.00 91.06 90 GLN A C 1
ATOM 725 O O . GLN A 1 90 ? -6.278 0.701 -3.649 1.00 91.06 90 GLN A O 1
ATOM 730 N N . ALA A 1 91 ? -6.077 2.112 -5.378 1.00 89.19 91 ALA A N 1
ATOM 731 C CA . ALA A 1 91 ? -4.645 1.963 -5.469 1.00 89.19 91 ALA A CA 1
ATOM 732 C C . ALA A 1 91 ? -3.905 2.657 -4.308 1.00 89.19 91 ALA A C 1
ATOM 734 O O . ALA A 1 91 ? -2.933 2.109 -3.790 1.00 89.19 91 ALA A O 1
ATOM 735 N N . TYR A 1 92 ? -4.419 3.773 -3.777 1.00 89.94 92 TYR A N 1
ATOM 736 C CA . TYR A 1 92 ? -3.922 4.335 -2.511 1.00 89.94 92 TYR A CA 1
ATOM 737 C C . TYR A 1 92 ? -4.164 3.412 -1.309 1.00 89.94 92 TYR A C 1
ATOM 739 O O . TYR A 1 92 ? -3.339 3.361 -0.391 1.00 89.94 92 TYR A O 1
ATOM 747 N N . VAL A 1 93 ? -5.278 2.673 -1.284 1.00 92.38 93 VAL A N 1
ATOM 748 C CA . VAL A 1 93 ? -5.538 1.656 -0.251 1.00 92.38 93 VAL A CA 1
ATOM 749 C C . VAL A 1 93 ? -4.515 0.524 -0.347 1.00 92.38 93 VAL A C 1
ATOM 751 O O . VAL A 1 93 ? -3.936 0.156 0.678 1.00 92.38 93 VAL A O 1
ATOM 754 N N . ALA A 1 94 ? -4.243 0.036 -1.559 1.0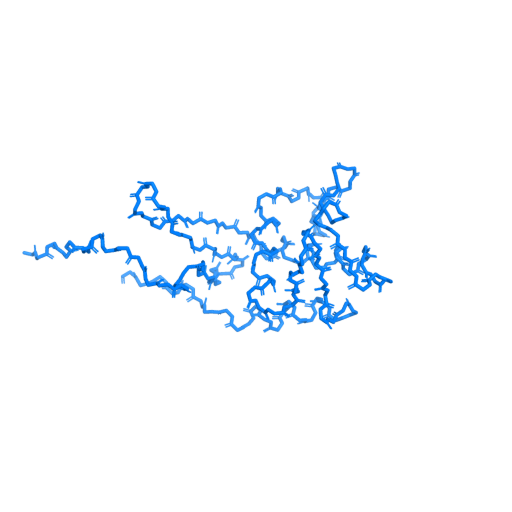0 92.50 94 ALA A N 1
ATOM 755 C CA . ALA A 1 94 ? -3.222 -0.976 -1.814 1.00 92.50 94 ALA A CA 1
ATOM 756 C C . ALA A 1 94 ? -1.817 -0.491 -1.415 1.00 92.50 94 ALA A C 1
ATOM 758 O O . ALA A 1 94 ? -1.135 -1.170 -0.650 1.00 92.50 94 ALA A O 1
ATOM 759 N N . LEU A 1 95 ? -1.416 0.722 -1.817 1.00 91.31 95 LEU A N 1
ATOM 760 C CA . LEU A 1 95 ? -0.126 1.314 -1.442 1.00 91.31 95 LEU A CA 1
ATOM 761 C C . LEU A 1 95 ? 0.024 1.450 0.080 1.00 91.31 95 LEU A C 1
ATOM 763 O O . LEU A 1 95 ? 1.080 1.151 0.642 1.00 91.31 95 LEU A O 1
ATOM 767 N N . ALA A 1 96 ? -1.033 1.893 0.768 1.00 91.81 96 ALA A N 1
ATOM 768 C CA . ALA A 1 96 ? -1.019 2.008 2.222 1.00 91.81 96 ALA A CA 1
ATOM 769 C C . ALA A 1 96 ? -0.808 0.644 2.897 1.00 91.81 96 ALA A C 1
ATOM 771 O O . ALA A 1 96 ? -0.083 0.564 3.890 1.00 91.81 96 ALA A O 1
ATOM 772 N N . TRP A 1 97 ? -1.400 -0.419 2.348 1.00 93.94 97 TRP A N 1
ATOM 773 C CA . TRP A 1 97 ? -1.178 -1.774 2.836 1.00 93.94 97 TRP A CA 1
ATOM 774 C C . TRP A 1 97 ? 0.229 -2.284 2.519 1.00 93.94 97 TRP A C 1
ATOM 776 O O . TRP A 1 97 ? 0.876 -2.815 3.415 1.00 93.94 97 TRP A O 1
ATOM 786 N N . PHE A 1 98 ? 0.754 -2.054 1.311 1.00 92.44 98 PHE A N 1
ATOM 787 C CA . PHE A 1 98 ? 2.128 -2.436 0.948 1.00 92.44 98 PHE A CA 1
ATOM 788 C C . PHE A 1 98 ? 3.156 -1.828 1.901 1.00 92.44 98 PHE A C 1
ATOM 790 O O . PHE A 1 98 ? 4.120 -2.491 2.288 1.00 92.44 98 PHE A O 1
ATOM 797 N N . LYS A 1 99 ? 2.918 -0.584 2.329 1.00 91.12 99 LYS A N 1
ATOM 798 C CA . LYS A 1 99 ? 3.725 0.075 3.354 1.00 91.12 99 LYS A CA 1
ATOM 799 C C . LYS A 1 99 ? 3.657 -0.647 4.700 1.00 91.12 99 LYS A C 1
ATOM 801 O O . LYS A 1 99 ? 4.689 -0.874 5.320 1.00 91.12 99 LYS A O 1
ATOM 806 N N . GLN A 1 100 ? 2.461 -1.006 5.164 1.00 90.00 100 GLN A N 1
ATOM 807 C CA . GLN A 1 100 ? 2.299 -1.715 6.438 1.00 90.00 100 GLN A CA 1
ATOM 808 C C . GLN A 1 100 ? 2.847 -3.148 6.394 1.00 90.00 100 GLN A C 1
ATOM 810 O O . GLN A 1 100 ? 3.390 -3.621 7.386 1.00 90.00 100 GLN A O 1
ATOM 815 N N . ALA A 1 101 ? 2.744 -3.818 5.248 1.00 90.06 101 ALA A N 1
ATOM 816 C CA . ALA A 1 101 ? 3.300 -5.146 5.019 1.00 90.06 101 ALA A CA 1
ATOM 817 C C . ALA A 1 101 ? 4.837 -5.147 4.870 1.00 90.06 101 ALA A C 1
ATOM 819 O O . ALA A 1 101 ? 5.433 -6.216 4.774 1.00 90.06 101 ALA A O 1
ATOM 820 N N . GLY A 1 102 ? 5.489 -3.976 4.832 1.00 88.81 102 GLY A N 1
ATOM 821 C CA . GLY A 1 102 ? 6.944 -3.850 4.655 1.00 88.81 102 GLY A CA 1
ATOM 822 C C . GLY A 1 102 ? 7.435 -4.110 3.225 1.00 88.81 102 GLY A C 1
ATOM 823 O O . GLY A 1 102 ? 8.639 -4.163 2.975 1.00 88.81 102 GLY A O 1
ATOM 824 N N . ILE A 1 103 ? 6.509 -4.250 2.275 1.00 90.69 103 ILE A N 1
ATOM 825 C CA . ILE A 1 103 ? 6.798 -4.441 0.848 1.00 90.69 103 ILE A CA 1
ATOM 826 C C . ILE A 1 103 ? 7.381 -3.153 0.258 1.00 90.69 103 ILE A C 1
ATOM 828 O O . ILE A 1 103 ? 8.328 -3.177 -0.531 1.00 90.69 103 ILE A O 1
ATOM 832 N N . VAL A 1 104 ? 6.808 -2.021 0.672 1.00 90.38 104 VAL A N 1
ATOM 833 C CA . VAL A 1 104 ? 7.219 -0.684 0.256 1.00 90.38 104 VAL A CA 1
ATOM 834 C C . VAL A 1 104 ? 7.671 0.100 1.478 1.00 90.38 104 VAL A C 1
ATOM 836 O O . VAL A 1 104 ? 6.960 0.195 2.474 1.00 90.38 104 VAL A O 1
ATOM 839 N N . THR A 1 105 ? 8.835 0.727 1.384 1.00 89.38 105 THR A N 1
ATOM 840 C CA . THR A 1 105 ? 9.330 1.643 2.412 1.00 89.38 105 THR A CA 1
ATOM 841 C C . THR A 1 105 ? 9.108 3.078 1.958 1.00 89.38 105 THR A C 1
ATOM 843 O O . THR A 1 105 ? 9.510 3.449 0.860 1.00 89.38 105 THR A O 1
ATOM 846 N N . HIS A 1 106 ? 8.462 3.885 2.799 1.00 89.00 106 HIS A N 1
ATOM 847 C CA . HIS A 1 106 ? 8.323 5.324 2.577 1.00 89.00 106 HIS A CA 1
ATOM 848 C C . HIS A 1 106 ? 9.515 6.067 3.188 1.00 89.00 106 HIS A C 1
ATOM 850 O O . HIS A 1 106 ? 9.789 5.916 4.380 1.00 89.00 106 HIS A O 1
ATOM 856 N N . HIS A 1 107 ? 10.173 6.892 2.383 1.00 86.00 107 HIS A N 1
ATOM 857 C CA . HIS A 1 107 ? 11.289 7.762 2.752 1.00 86.00 107 HIS A CA 1
ATOM 858 C C . HIS A 1 107 ? 10.811 9.208 2.957 1.00 86.00 107 HIS A C 1
ATOM 860 O O . HIS A 1 107 ? 9.619 9.509 2.938 1.00 86.00 107 HIS A O 1
ATOM 866 N N . ALA A 1 108 ? 11.740 10.135 3.195 1.00 78.88 108 ALA A N 1
ATOM 867 C CA . ALA A 1 108 ? 11.417 11.559 3.244 1.00 78.88 108 ALA A CA 1
ATOM 868 C C . ALA A 1 108 ? 10.991 12.091 1.856 1.00 78.88 108 ALA A C 1
ATOM 870 O O . ALA A 1 108 ? 11.363 11.531 0.831 1.00 78.88 108 ALA A O 1
ATOM 871 N N . ARG A 1 109 ? 10.238 13.203 1.828 1.00 76.75 109 ARG A N 1
ATOM 872 C CA . 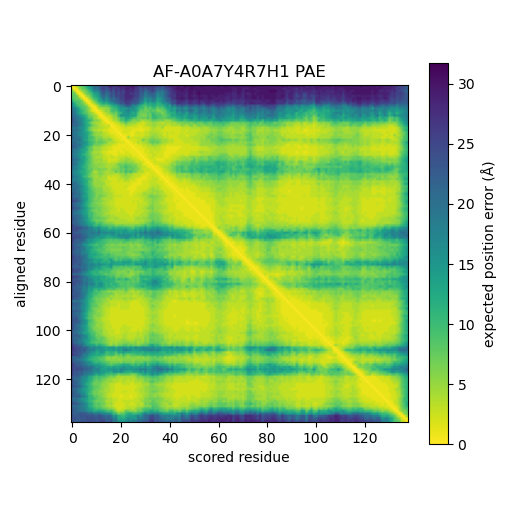ARG A 1 109 ? 9.810 13.922 0.603 1.00 76.75 109 ARG A CA 1
ATOM 873 C C . ARG A 1 109 ? 8.896 13.143 -0.364 1.00 76.75 109 ARG A C 1
ATOM 875 O O . ARG A 1 109 ? 8.835 13.488 -1.536 1.00 76.75 109 ARG A O 1
ATOM 882 N N . GLY A 1 110 ? 8.159 12.136 0.111 1.00 78.00 110 GLY A N 1
ATOM 883 C CA . GLY A 1 110 ? 7.236 11.373 -0.745 1.00 78.00 110 GLY A CA 1
ATOM 884 C C . GLY A 1 110 ? 7.943 10.392 -1.683 1.00 78.00 110 GLY A C 1
ATOM 885 O O . GLY A 1 110 ? 7.353 9.936 -2.661 1.00 78.00 110 GLY A O 1
ATOM 886 N N . GLU A 1 111 ? 9.203 10.069 -1.387 1.00 85.25 111 GLU A N 1
ATOM 887 C CA . GLU A 1 111 ? 9.934 8.992 -2.042 1.00 85.25 111 GLU A CA 1
ATOM 888 C C . GLU A 1 111 ? 9.581 7.644 -1.406 1.00 85.25 111 GLU A C 1
ATOM 890 O O . GLU A 1 111 ? 9.380 7.520 -0.197 1.00 85.25 111 GLU A O 1
ATOM 895 N N . TYR A 1 112 ? 9.549 6.606 -2.226 1.00 87.94 112 TYR A N 1
ATOM 896 C CA . TYR A 1 112 ? 9.254 5.235 -1.850 1.00 87.94 112 TYR A CA 1
ATOM 897 C C . TYR A 1 112 ? 10.316 4.313 -2.449 1.00 87.94 112 TYR A C 1
ATOM 899 O O . TYR A 1 112 ? 10.910 4.621 -3.480 1.00 87.94 112 TYR A O 1
ATOM 907 N N . SER A 1 113 ? 10.571 3.178 -1.808 1.00 87.31 113 SER A N 1
ATOM 908 C CA . SER A 1 113 ? 11.414 2.109 -2.352 1.00 87.31 113 SER A CA 1
ATOM 909 C C . SER A 1 113 ? 10.730 0.761 -2.184 1.00 87.31 113 SER A C 1
ATOM 911 O O . SER A 1 113 ? 10.061 0.531 -1.174 1.00 87.31 113 SER A O 1
ATOM 913 N N . VAL A 1 114 ? 10.930 -0.146 -3.137 1.00 86.12 114 VAL A N 1
ATOM 914 C CA . VAL A 1 114 ? 10.463 -1.532 -3.029 1.00 86.12 114 VAL A CA 1
ATOM 915 C C . VAL A 1 114 ? 11.584 -2.382 -2.445 1.00 86.12 114 VAL A C 1
ATOM 917 O O . VAL A 1 114 ? 12.713 -2.320 -2.925 1.00 86.12 114 VAL A O 1
ATOM 920 N N . THR A 1 115 ? 11.286 -3.172 -1.415 1.00 75.31 115 THR A N 1
ATOM 921 C CA . THR A 1 115 ? 12.301 -3.994 -0.733 1.00 75.31 115 THR A CA 1
ATOM 922 C C . THR A 1 115 ? 12.800 -5.146 -1.620 1.00 75.31 115 THR A C 1
ATOM 924 O O . THR A 1 115 ? 13.960 -5.519 -1.518 1.00 75.31 115 THR A O 1
ATOM 927 N N . ASN A 1 116 ? 11.959 -5.659 -2.531 1.00 71.19 116 ASN A N 1
ATOM 928 C CA . ASN A 1 116 ? 12.291 -6.697 -3.519 1.00 71.19 116 ASN A CA 1
ATOM 929 C C . ASN A 1 116 ? 11.557 -6.439 -4.850 1.00 71.19 116 ASN A C 1
ATOM 931 O O . ASN A 1 116 ? 10.505 -7.024 -5.101 1.00 71.19 116 ASN A O 1
ATOM 935 N N . GLY A 1 117 ? 12.086 -5.542 -5.691 1.00 67.94 117 GLY A N 1
ATOM 936 C CA . GLY A 1 117 ? 11.436 -5.110 -6.942 1.00 67.94 117 GLY A CA 1
ATOM 937 C C . GLY A 1 117 ? 11.070 -6.253 -7.899 1.00 67.94 117 GLY A C 1
ATOM 938 O O . GLY A 1 117 ? 9.952 -6.286 -8.407 1.00 67.94 117 GLY A O 1
ATOM 939 N N . SER A 1 118 ? 11.964 -7.231 -8.077 1.00 69.44 118 SER A N 1
ATOM 940 C CA . SER A 1 118 ? 11.788 -8.367 -9.000 1.00 69.44 118 SER A CA 1
ATOM 941 C C . SER A 1 118 ? 10.796 -9.427 -8.507 1.00 69.44 118 SER A C 1
ATOM 943 O O . SER A 1 118 ? 10.244 -10.166 -9.312 1.00 69.44 118 SER A O 1
ATOM 945 N N . HIS A 1 119 ? 10.538 -9.477 -7.196 1.00 80.38 119 HIS A N 1
ATOM 946 C CA . HIS A 1 119 ? 9.618 -10.423 -6.547 1.00 80.38 119 HIS A CA 1
ATOM 947 C C . HIS A 1 119 ? 8.452 -9.702 -5.866 1.00 80.38 119 HIS A C 1
ATOM 949 O O . HIS A 1 119 ? 7.895 -10.173 -4.873 1.00 80.38 119 HIS A O 1
ATOM 955 N N . LEU A 1 120 ? 8.090 -8.517 -6.366 1.00 84.75 120 LEU A N 1
ATOM 956 C CA . LEU A 1 120 ? 7.052 -7.693 -5.758 1.00 84.75 120 LEU A CA 1
ATOM 957 C C . LEU A 1 120 ? 5.693 -8.408 -5.760 1.00 84.75 120 LEU A C 1
ATOM 959 O O . LEU A 1 120 ? 5.005 -8.413 -4.742 1.00 84.75 120 LEU A O 1
ATOM 963 N N . ALA A 1 121 ? 5.336 -9.061 -6.869 1.00 85.00 121 ALA A N 1
ATOM 964 C CA . ALA A 1 121 ? 4.105 -9.843 -6.970 1.00 85.00 121 ALA A CA 1
ATOM 965 C C . ALA A 1 121 ? 4.077 -11.005 -5.960 1.00 85.00 121 ALA A C 1
ATOM 967 O O . ALA A 1 121 ? 3.088 -11.176 -5.245 1.00 85.00 121 ALA A O 1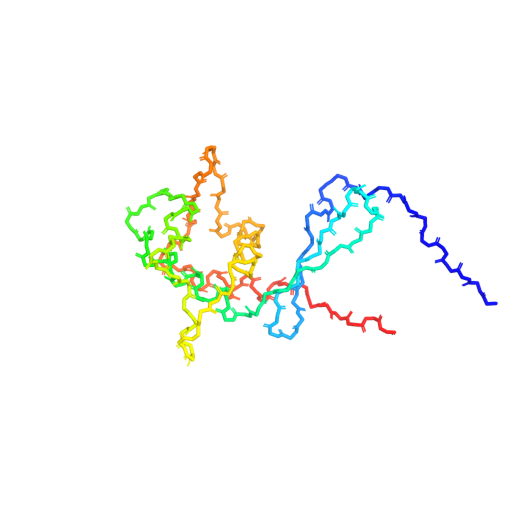
ATOM 968 N N . ASP A 1 122 ? 5.186 -11.738 -5.821 1.00 87.19 122 ASP A N 1
ATOM 969 C CA . ASP A 1 122 ? 5.315 -12.831 -4.851 1.00 87.19 122 ASP A CA 1
ATOM 970 C C . ASP A 1 122 ? 5.208 -12.320 -3.407 1.00 87.19 122 ASP A C 1
ATOM 972 O O . ASP A 1 122 ? 4.505 -12.899 -2.578 1.00 87.19 122 ASP A O 1
ATOM 976 N N . ALA A 1 123 ? 5.857 -11.191 -3.099 1.00 89.12 123 ALA A N 1
ATOM 977 C CA . ALA A 1 123 ? 5.793 -10.555 -1.785 1.00 89.12 123 ALA A CA 1
ATOM 978 C C . ALA A 1 123 ? 4.367 -10.097 -1.437 1.00 89.12 123 ALA A C 1
ATOM 980 O O . ALA A 1 123 ? 3.929 -10.242 -0.291 1.00 89.12 123 ALA A O 1
ATOM 981 N N . VAL A 1 124 ? 3.629 -9.578 -2.421 1.00 90.56 124 VAL A N 1
ATOM 982 C CA . VAL A 1 124 ? 2.214 -9.205 -2.292 1.00 90.56 124 VAL A CA 1
ATOM 983 C C . VAL A 1 124 ? 1.341 -10.438 -2.060 1.00 90.56 124 VAL A C 1
ATOM 985 O O . VAL A 1 124 ? 0.521 -10.435 -1.137 1.00 90.56 124 VAL A O 1
ATOM 988 N N . ALA A 1 125 ? 1.540 -11.514 -2.821 1.00 90.25 125 ALA A N 1
ATOM 989 C CA . ALA A 1 125 ? 0.810 -12.767 -2.642 1.00 90.25 125 ALA A CA 1
ATOM 990 C C . ALA A 1 125 ? 1.073 -13.389 -1.259 1.00 90.25 125 ALA A C 1
ATOM 992 O O . ALA A 1 125 ? 0.131 -13.712 -0.532 1.00 90.25 125 ALA A O 1
ATOM 993 N N . ALA A 1 126 ? 2.337 -13.471 -0.841 1.00 90.94 126 ALA A N 1
ATOM 994 C CA . ALA A 1 126 ? 2.723 -13.998 0.465 1.00 90.94 126 ALA A CA 1
ATOM 995 C C . ALA A 1 126 ? 2.194 -13.139 1.626 1.00 90.94 126 ALA A C 1
ATOM 997 O O . ALA A 1 126 ? 1.761 -13.672 2.648 1.00 90.94 126 ALA A O 1
ATOM 998 N N . SER A 1 127 ? 2.205 -11.810 1.486 1.00 91.19 127 SER A N 1
ATOM 999 C CA . SER A 1 127 ? 1.689 -10.904 2.523 1.00 91.19 127 SER A CA 1
ATOM 1000 C C . SER A 1 127 ? 0.168 -10.955 2.627 1.00 91.19 127 SER A C 1
ATOM 1002 O O . SER A 1 127 ? -0.382 -10.811 3.715 1.00 91.19 127 SER A O 1
ATOM 1004 N N . TRP A 1 128 ? -0.522 -11.199 1.516 1.00 91.94 128 TRP A N 1
ATOM 1005 C CA . TRP A 1 128 ? -1.976 -11.328 1.481 1.00 91.94 128 TRP A CA 1
ATOM 1006 C C . TRP A 1 128 ? -2.484 -12.549 2.234 1.00 91.94 128 TRP A C 1
ATOM 1008 O O . TRP A 1 128 ? -3.473 -12.450 2.952 1.00 91.94 128 TRP A O 1
ATOM 1018 N N . GLN A 1 129 ? -1.779 -13.676 2.139 1.00 90.56 129 GLN A N 1
ATOM 1019 C CA . GLN A 1 129 ? -2.117 -14.880 2.906 1.00 90.56 129 GLN A CA 1
ATOM 1020 C C . GLN A 1 129 ? -1.961 -14.676 4.421 1.00 90.56 129 GLN A C 1
ATOM 1022 O O . GLN A 1 129 ? -2.600 -15.365 5.209 1.00 90.56 129 GLN A O 1
ATOM 1027 N N . LYS A 1 130 ? -1.142 -13.703 4.838 1.00 89.75 130 LYS A N 1
ATOM 1028 C CA . LYS A 1 130 ? -0.952 -13.337 6.249 1.00 89.75 130 LYS A CA 1
ATOM 1029 C C . LYS A 1 130 ? -2.004 -12.354 6.764 1.00 89.75 130 LYS A C 1
ATOM 1031 O O . LYS A 1 130 ? -2.016 -12.073 7.962 1.00 89.75 130 LYS A O 1
ATOM 1036 N N . LEU A 1 131 ? -2.846 -11.787 5.894 1.00 89.06 131 LEU A N 1
ATOM 1037 C CA . LEU A 1 131 ? -3.886 -10.868 6.340 1.00 89.06 131 LEU A CA 1
ATOM 1038 C C . LEU A 1 131 ? -4.933 -11.619 7.166 1.00 89.06 131 LEU A C 1
ATOM 1040 O O . LEU A 1 131 ? -5.421 -12.660 6.718 1.00 89.06 131 LEU A O 1
ATOM 1044 N N . PRO A 1 132 ? -5.336 -11.071 8.326 1.00 89.44 132 PRO A N 1
ATOM 1045 C CA . PRO A 1 132 ? -6.470 -11.611 9.051 1.00 89.44 132 PRO A CA 1
ATOM 1046 C C . PRO A 1 132 ? -7.714 -11.513 8.168 1.00 89.44 132 PRO A C 1
ATOM 1048 O O . PRO A 1 132 ? -7.989 -10.469 7.566 1.00 89.44 132 PRO A O 1
ATOM 1051 N N . GLU A 1 133 ? -8.462 -12.608 8.084 1.00 86.69 133 GLU A N 1
ATOM 1052 C CA . GLU A 1 133 ? -9.768 -12.585 7.441 1.00 86.69 133 GLU A CA 1
ATOM 1053 C C . GLU A 1 133 ? -10.734 -11.799 8.339 1.00 86.69 133 GLU A C 1
ATOM 1055 O O . GLU A 1 133 ? -10.768 -12.005 9.554 1.00 86.69 133 GLU A O 1
ATOM 1060 N N . GLU A 1 134 ? -11.493 -10.864 7.762 1.00 78.50 134 GLU A N 1
ATOM 1061 C CA . GLU A 1 134 ? -12.632 -10.237 8.434 1.00 78.50 134 GLU A CA 1
ATOM 1062 C C . GLU A 1 134 ? -13.715 -11.313 8.576 1.00 78.50 134 GLU A C 1
ATOM 1064 O O . GLU A 1 134 ? -14.669 -11.372 7.799 1.00 78.50 134 GLU A O 1
ATOM 1069 N N . SER A 1 135 ? -13.542 -12.211 9.549 1.00 55.72 135 SER A N 1
ATOM 1070 C CA . SER A 1 135 ? -14.610 -13.093 9.989 1.00 55.72 135 SER A CA 1
ATOM 1071 C C . SER A 1 135 ? -15.731 -12.189 10.458 1.00 55.72 135 SER A C 1
ATOM 1073 O O . SER A 1 135 ? -15.594 -11.461 11.443 1.00 55.72 135 SER A O 1
ATOM 1075 N N . VAL A 1 136 ? -16.831 -12.200 9.712 1.00 46.69 136 VAL A N 1
ATOM 1076 C CA . VAL A 1 136 ? -18.075 -11.560 10.111 1.00 46.69 136 VAL A CA 1
ATOM 1077 C C . VAL A 1 136 ? -18.509 -12.241 11.408 1.00 46.69 136 VAL A C 1
ATOM 1079 O O . VAL A 1 136 ? -19.181 -13.266 11.382 1.00 46.69 136 VAL A O 1
ATOM 1082 N N . ALA A 1 137 ? -18.087 -11.696 12.548 1.00 37.84 137 ALA A N 1
ATOM 1083 C CA . ALA A 1 137 ? -18.736 -11.944 13.820 1.00 37.84 137 ALA A CA 1
ATOM 1084 C C . ALA A 1 137 ? -20.114 -11.285 13.711 1.00 37.84 137 ALA A C 1
ATOM 1086 O O . ALA A 1 137 ? -20.266 -10.080 13.923 1.00 37.84 137 ALA A O 1
ATOM 1087 N N . ARG A 1 138 ? -21.076 -12.072 13.232 1.00 36.56 138 ARG A N 1
ATOM 1088 C CA . ARG A 1 138 ? -22.500 -11.827 13.419 1.00 36.56 138 ARG A CA 1
ATOM 1089 C C . ARG A 1 138 ? -22.918 -12.430 14.747 1.00 36.56 138 ARG A C 1
ATOM 1091 O O . ARG A 1 138 ? -22.462 -13.559 15.029 1.00 36.56 138 ARG A O 1
#